Protein AF-A0A2R2MNU2-F1 (afdb_monomer_lite)

Radius of gyration: 14.48 Å; chains: 1; bounding box: 47×32×32 Å

InterPro domains:
  IPR001370 BIR repeat [PF00653] (26-95)
  IPR001370 BIR repeat [PS50143] (26-96)
  IPR001370 BIR repeat [SM00238] (21-97)
  IPR001370 BIR repeat [cd00022] (25-95)
  IPR050784 Inhibitor of Apoptosis [PTHR10044] (14-112)

Secondary structure (DSSP, 8-state):
--TTHHHHHHHHS--SSGGGSSHHHHHHHGGG--TT-TTSHHHHHHTTEEE-SSTT-EEETTT--EE-----SSS--TTHHHHHHHHH-TT-HHHHHHH-HHHHHHHHHHS---

Organism: Lingula anatina (NCBI:txid7574)

Structure (mmCIF, N/CA/C/O backbone):
data_AF-A0A2R2MNU2-F1
#
_entry.id   AF-A0A2R2MNU2-F1
#
loop_
_atom_site.group_PDB
_atom_site.id
_atom_site.type_symbol
_atom_site.label_atom_id
_atom_site.label_alt_id
_atom_site.label_comp_id
_atom_site.label_asym_id
_atom_site.label_entity_id
_atom_site.label_seq_id
_atom_site.pdbx_PDB_ins_code
_atom_site.Cartn_x
_atom_site.Cartn_y
_atom_site.Cartn_z
_atom_site.occupancy
_atom_site.B_iso_or_equiv
_atom_site.auth_seq_id
_atom_site.auth_comp_id
_atom_site.auth_asym_id
_atom_site.auth_atom_id
_atom_site.pdbx_PDB_model_num
ATOM 1 N N . MET A 1 1 ? -33.677 4.355 5.360 1.00 41.19 1 MET A N 1
ATOM 2 C CA . MET A 1 1 ? -32.552 3.460 5.030 1.00 41.19 1 MET A CA 1
ATOM 3 C C . MET A 1 1 ? -31.355 4.002 5.791 1.00 41.19 1 MET A C 1
ATOM 5 O O . MET A 1 1 ? -30.958 5.127 5.516 1.00 41.19 1 MET A O 1
ATOM 9 N N . ARG A 1 2 ? -30.943 3.339 6.878 1.00 43.44 2 ARG A N 1
ATOM 10 C CA . ARG A 1 2 ? -29.891 3.858 7.763 1.00 43.44 2 ARG A CA 1
ATOM 11 C C . ARG A 1 2 ? -28.539 3.583 7.108 1.00 43.44 2 ARG A C 1
ATOM 13 O O . ARG A 1 2 ? -28.287 2.485 6.641 1.00 43.44 2 ARG A O 1
ATOM 20 N N . VAL A 1 3 ? -27.695 4.603 7.065 1.00 51.59 3 VAL A N 1
ATOM 21 C CA . VA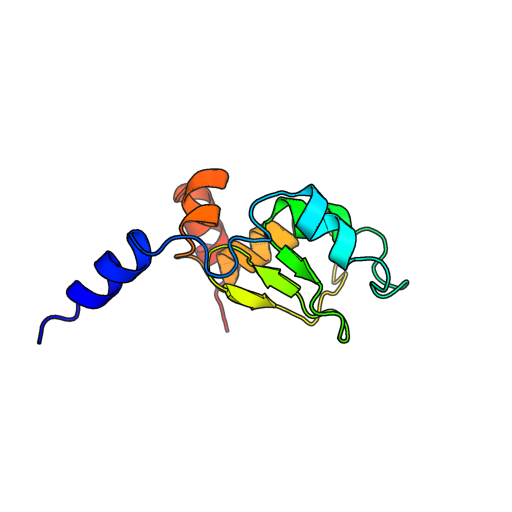L A 1 3 ? -26.336 4.595 6.497 1.00 51.59 3 VAL A CA 1
ATOM 22 C C . VAL A 1 3 ? -25.344 3.697 7.260 1.00 51.59 3 VAL A C 1
ATOM 24 O O . VAL A 1 3 ? -24.185 3.604 6.874 1.00 51.59 3 VAL A O 1
ATOM 27 N N . GLU A 1 4 ? -25.789 3.031 8.327 1.00 45.16 4 GLU A N 1
ATOM 28 C CA . GLU A 1 4 ? -24.948 2.255 9.246 1.00 45.16 4 GLU A CA 1
ATOM 29 C C . GLU A 1 4 ? -24.782 0.780 8.829 1.00 45.16 4 GLU A C 1
ATOM 31 O O . GLU A 1 4 ? -23.823 0.139 9.249 1.00 45.16 4 GLU A O 1
ATOM 36 N N . ASP A 1 5 ? -25.638 0.263 7.938 1.00 48.69 5 ASP A N 1
ATOM 37 C CA . ASP A 1 5 ? -25.632 -1.161 7.558 1.00 48.69 5 ASP A CA 1
ATOM 38 C C . ASP A 1 5 ? -24.551 -1.518 6.511 1.00 48.69 5 ASP A C 1
ATOM 40 O O . ASP A 1 5 ? -24.051 -2.636 6.484 1.00 48.69 5 ASP A O 1
ATOM 44 N N . PHE A 1 6 ? -24.085 -0.569 5.688 1.00 50.38 6 PHE A N 1
ATOM 45 C CA . PHE A 1 6 ? -23.037 -0.851 4.687 1.00 50.38 6 PHE A CA 1
ATOM 46 C C . PHE A 1 6 ? -21.636 -1.040 5.295 1.00 50.38 6 PHE A C 1
ATOM 48 O O . PHE A 1 6 ? -20.776 -1.680 4.692 1.00 50.38 6 PHE A O 1
ATOM 55 N N . ALA A 1 7 ? -21.378 -0.457 6.470 1.00 52.34 7 ALA A N 1
ATOM 56 C CA . ALA A 1 7 ? -20.068 -0.528 7.114 1.00 52.34 7 ALA A CA 1
ATOM 57 C C . ALA A 1 7 ? -19.837 -1.870 7.823 1.00 52.34 7 ALA A C 1
ATOM 59 O O . ALA A 1 7 ? -18.697 -2.325 7.893 1.00 52.34 7 ALA A O 1
ATOM 60 N N . VAL A 1 8 ? -20.900 -2.514 8.317 1.00 50.28 8 VAL A N 1
ATOM 61 C CA . VAL A 1 8 ? -20.798 -3.822 8.978 1.00 50.28 8 VAL A CA 1
ATOM 62 C C . VAL A 1 8 ? -20.546 -4.941 7.968 1.00 50.28 8 VAL A C 1
ATOM 64 O O . VAL A 1 8 ? -19.680 -5.775 8.212 1.00 50.28 8 VAL A O 1
ATOM 67 N N . ASP A 1 9 ? -21.172 -4.905 6.791 1.00 51.69 9 ASP A N 1
ATOM 68 C CA . ASP A 1 9 ? -20.978 -5.932 5.755 1.00 51.69 9 ASP A CA 1
ATOM 69 C C . ASP A 1 9 ? -19.537 -5.964 5.210 1.00 51.69 9 ASP A C 1
ATOM 71 O O . ASP A 1 9 ? -18.987 -7.033 4.938 1.00 51.69 9 ASP A O 1
ATOM 75 N N . ALA A 1 10 ? -18.877 -4.805 5.123 1.00 51.66 10 ALA A N 1
ATOM 76 C CA . ALA A 1 10 ? -17.483 -4.701 4.685 1.00 51.66 10 ALA A CA 1
ATOM 77 C C . ALA A 1 10 ? -16.464 -5.201 5.730 1.00 51.66 10 ALA A C 1
ATOM 79 O O . ALA A 1 10 ? -15.336 -5.530 5.369 1.00 51.66 10 ALA A O 1
ATOM 80 N N . LEU A 1 11 ? -16.845 -5.266 7.012 1.00 53.66 11 LEU A N 1
ATOM 81 C CA . LEU A 1 11 ? -15.998 -5.791 8.093 1.00 53.66 11 LEU A CA 1
ATOM 82 C C . LEU A 1 11 ? -16.038 -7.327 8.187 1.00 53.66 11 LEU A C 1
ATOM 84 O O . LEU A 1 11 ? -15.116 -7.915 8.750 1.00 53.66 11 LEU A O 1
ATOM 88 N N . PHE A 1 12 ? -17.072 -7.975 7.636 1.00 59.47 12 PHE A N 1
ATOM 89 C CA . PHE A 1 12 ? -17.232 -9.438 7.639 1.00 59.47 12 PHE A CA 1
ATOM 90 C C . PHE A 1 12 ? -16.925 -10.107 6.295 1.00 59.47 12 PHE A C 1
ATOM 92 O O . PHE A 1 12 ? -16.829 -11.335 6.227 1.00 59.47 12 PHE A O 1
ATOM 99 N N . ALA A 1 13 ? -16.749 -9.331 5.226 1.00 75.06 13 ALA A N 1
ATOM 100 C CA . ALA A 1 13 ? -16.241 -9.860 3.973 1.00 75.06 13 ALA A CA 1
ATOM 101 C C . ALA A 1 13 ? -14.769 -10.269 4.153 1.00 75.06 13 ALA A C 1
ATOM 103 O O . ALA A 1 13 ? -13.938 -9.482 4.606 1.00 75.06 13 ALA A O 1
ATOM 104 N N . GLY A 1 14 ? -14.450 -11.522 3.816 1.00 90.00 14 GLY A N 1
ATOM 105 C CA . GLY A 1 14 ? -13.068 -11.999 3.769 1.00 90.00 14 GLY A CA 1
ATOM 106 C C . GLY A 1 14 ? -12.209 -11.207 2.768 1.00 90.00 14 GLY A C 1
ATOM 107 O O . GLY A 1 14 ? -12.706 -10.304 2.093 1.00 90.00 14 GLY A O 1
ATOM 108 N N . PRO A 1 15 ? -10.915 -11.543 2.630 1.00 96.00 15 PRO A N 1
ATOM 109 C CA . PRO A 1 15 ? -10.026 -10.814 1.732 1.00 96.00 15 PRO A CA 1
ATOM 110 C C . PRO A 1 15 ? -10.563 -10.802 0.295 1.00 96.00 15 PRO A C 1
ATOM 112 O O . PRO A 1 15 ? -10.934 -11.849 -0.234 1.00 96.00 15 PRO A O 1
ATOM 115 N N . ALA A 1 16 ? -10.550 -9.634 -0.352 1.00 96.38 16 ALA A N 1
ATOM 116 C CA . ALA A 1 16 ? -10.984 -9.460 -1.741 1.00 96.38 16 ALA A CA 1
ATOM 117 C C . ALA A 1 16 ? -10.218 -10.362 -2.728 1.00 96.38 16 ALA A C 1
ATOM 119 O O . ALA A 1 16 ? -10.771 -10.797 -3.737 1.00 96.38 16 ALA A O 1
ATOM 120 N N . TYR A 1 17 ? -8.958 -10.672 -2.416 1.00 97.25 17 TYR A N 1
ATOM 121 C CA . TYR A 1 17 ? -8.091 -11.565 -3.176 1.00 97.25 17 TYR A CA 1
ATOM 122 C C . TYR A 1 17 ? -7.478 -12.634 -2.255 1.00 97.25 17 TYR A C 1
ATOM 124 O O . TYR A 1 17 ? -6.320 -12.508 -1.833 1.00 97.25 17 TYR A O 1
ATOM 132 N N . PRO A 1 18 ? -8.223 -13.708 -1.928 1.00 97.06 18 PRO A N 1
ATOM 133 C CA . PRO A 1 18 ? -7.776 -14.730 -0.981 1.00 97.06 18 PRO A CA 1
ATOM 134 C C . PRO A 1 18 ? -6.459 -15.412 -1.369 1.00 97.06 18 PRO A C 1
ATOM 136 O O . PRO A 1 18 ? -5.665 -15.755 -0.491 1.00 97.06 18 PRO A O 1
ATOM 139 N N . GLN A 1 19 ? -6.177 -15.550 -2.669 1.00 97.56 19 GLN A N 1
ATOM 140 C CA . GLN A 1 19 ? -4.933 -16.125 -3.189 1.00 97.56 19 GLN A CA 1
ATOM 141 C C . GLN A 1 19 ? -3.682 -15.323 -2.803 1.00 97.56 19 GLN A C 1
ATOM 143 O O . GLN A 1 19 ? -2.581 -15.865 -2.813 1.00 97.56 19 GLN A O 1
ATOM 148 N N . PHE A 1 20 ? -3.839 -14.051 -2.433 1.00 98.25 20 PHE A N 1
ATOM 149 C CA . PHE A 1 20 ? -2.750 -13.162 -2.027 1.00 98.25 20 PHE A CA 1
ATOM 150 C C . PHE A 1 20 ? -2.682 -12.946 -0.508 1.00 98.25 20 PHE A C 1
ATOM 152 O O . PHE A 1 20 ? -1.953 -12.067 -0.045 1.00 98.25 20 PHE A O 1
ATOM 159 N N . THR A 1 21 ? -3.392 -13.764 0.278 1.00 96.81 21 THR A N 1
ATOM 160 C CA . THR A 1 21 ? -3.245 -13.795 1.746 1.00 96.81 21 THR A CA 1
ATOM 161 C C . THR A 1 21 ? -1.823 -14.199 2.145 1.00 96.81 21 THR A C 1
ATOM 163 O O . THR A 1 21 ? -1.228 -13.586 3.033 1.00 96.81 21 THR A O 1
ATOM 166 N N . ASP A 1 22 ? -1.237 -15.169 1.436 1.00 97.12 22 ASP A N 1
ATOM 167 C CA . ASP A 1 22 ? 0.168 -15.545 1.599 1.00 97.12 22 ASP A CA 1
ATOM 168 C C . ASP A 1 22 ? 1.089 -14.457 1.017 1.00 97.12 22 ASP A C 1
ATOM 170 O O . ASP A 1 22 ? 0.968 -14.056 -0.146 1.00 97.12 22 ASP A O 1
ATOM 174 N N . ILE A 1 23 ? 2.037 -13.987 1.829 1.00 97.31 23 ILE A N 1
ATOM 175 C CA . ILE A 1 23 ? 3.033 -12.994 1.421 1.00 97.31 23 ILE A CA 1
ATOM 176 C C . ILE A 1 23 ? 3.936 -13.497 0.291 1.00 97.31 23 ILE A C 1
ATOM 178 O O . ILE A 1 23 ? 4.342 -12.694 -0.548 1.00 97.31 23 ILE A O 1
ATOM 182 N N . CYS A 1 24 ? 4.208 -14.802 0.209 1.00 98.06 24 CYS A N 1
ATOM 183 C CA . CYS A 1 24 ? 4.978 -15.397 -0.882 1.00 98.06 24 CYS A CA 1
ATOM 184 C C . CYS A 1 24 ? 4.264 -15.220 -2.227 1.00 98.06 24 CYS A C 1
ATOM 186 O O . CYS A 1 24 ? 4.907 -14.893 -3.226 1.00 98.06 24 CYS A O 1
ATOM 188 N N . ASN A 1 25 ? 2.932 -15.340 -2.246 1.00 98.25 25 ASN A N 1
ATOM 189 C CA . ASN A 1 25 ? 2.141 -15.113 -3.456 1.00 98.25 25 ASN A CA 1
ATOM 190 C C . ASN A 1 25 ? 2.156 -13.636 -3.862 1.00 98.25 25 ASN A C 1
ATOM 192 O O . ASN A 1 25 ? 2.262 -13.337 -5.049 1.00 98.25 25 ASN A O 1
ATOM 196 N N . ARG A 1 26 ? 2.119 -12.704 -2.897 1.00 98.25 26 ARG A N 1
ATOM 197 C CA . ARG A 1 26 ? 2.280 -11.266 -3.185 1.00 98.25 26 ARG A CA 1
ATOM 198 C C . ARG A 1 26 ? 3.662 -10.969 -3.751 1.00 98.25 26 ARG A C 1
ATOM 200 O O . ARG A 1 26 ? 3.758 -10.335 -4.797 1.00 98.25 26 ARG A O 1
ATOM 207 N N . ARG A 1 27 ? 4.716 -11.490 -3.120 1.00 97.94 27 ARG A N 1
ATOM 208 C CA . ARG A 1 27 ? 6.106 -11.343 -3.573 1.00 97.94 27 ARG A CA 1
ATOM 209 C C . ARG A 1 27 ? 6.289 -11.763 -5.023 1.00 97.94 27 ARG A C 1
ATOM 211 O O . ARG A 1 27 ? 6.896 -11.033 -5.800 1.00 97.94 27 ARG A O 1
ATOM 218 N N . ALA A 1 28 ? 5.734 -12.917 -5.388 1.00 97.88 28 ALA A N 1
ATOM 219 C CA . ALA A 1 28 ? 5.863 -13.474 -6.730 1.00 97.88 28 ALA A CA 1
ATOM 220 C C . ALA A 1 28 ? 5.321 -12.539 -7.828 1.00 97.88 28 ALA A C 1
ATOM 222 O O . ALA A 1 28 ? 5.790 -12.599 -8.963 1.00 97.88 28 ALA A O 1
ATOM 223 N N . THR A 1 29 ? 4.384 -11.640 -7.502 1.00 98.19 29 THR A N 1
ATOM 224 C CA . THR A 1 29 ? 3.837 -10.686 -8.481 1.00 98.19 29 THR A CA 1
ATOM 225 C C . THR A 1 29 ? 4.833 -9.612 -8.908 1.00 98.19 29 THR A C 1
ATOM 227 O O . THR A 1 29 ? 4.722 -9.102 -10.016 1.00 98.19 29 THR A O 1
ATOM 230 N N . PHE A 1 30 ? 5.845 -9.297 -8.094 1.00 97.19 30 PHE A N 1
ATOM 231 C CA . PHE A 1 30 ? 6.795 -8.209 -8.355 1.00 97.19 30 PHE A CA 1
ATOM 232 C C . PHE A 1 30 ? 7.924 -8.579 -9.335 1.00 97.19 30 PHE A C 1
ATOM 234 O O . PHE A 1 30 ? 8.854 -7.799 -9.518 1.00 97.19 30 PHE A O 1
ATOM 241 N N . GLY A 1 31 ? 7.854 -9.737 -10.005 1.00 95.19 31 GLY A N 1
ATOM 242 C CA . GLY A 1 31 ? 8.903 -10.203 -10.925 1.00 95.19 31 GLY A CA 1
ATOM 243 C C . GLY A 1 31 ? 9.193 -9.264 -12.106 1.00 95.19 31 GLY A C 1
ATOM 244 O O . GLY A 1 31 ? 10.302 -9.274 -12.632 1.00 95.19 31 GLY A O 1
ATOM 245 N N . THR A 1 32 ? 8.224 -8.434 -12.503 1.00 94.44 32 THR A N 1
ATOM 246 C CA . THR A 1 32 ? 8.359 -7.414 -13.561 1.00 94.44 32 THR A CA 1
ATOM 247 C C . THR A 1 32 ? 8.164 -5.989 -13.032 1.00 94.44 32 THR A C 1
ATOM 249 O O . THR A 1 32 ? 7.785 -5.090 -13.784 1.00 94.44 32 THR A O 1
ATOM 252 N N . TRP A 1 33 ? 8.382 -5.778 -11.730 1.00 94.19 33 TRP A N 1
ATOM 253 C CA . TRP A 1 33 ? 8.253 -4.462 -11.107 1.00 94.19 33 TRP A CA 1
ATOM 254 C C . TRP A 1 33 ? 9.226 -3.445 -11.730 1.00 94.19 33 TRP A C 1
ATOM 256 O O . TRP A 1 33 ? 10.349 -3.822 -12.088 1.00 94.19 33 TRP A O 1
ATOM 266 N N . PRO A 1 34 ? 8.845 -2.160 -11.865 1.00 88.00 34 PRO A N 1
ATOM 267 C CA . PRO A 1 34 ? 9.709 -1.177 -12.499 1.00 88.00 34 PRO A CA 1
ATOM 268 C C . PRO A 1 34 ? 11.053 -0.996 -11.784 1.00 88.00 34 PRO A C 1
ATOM 270 O O . PRO A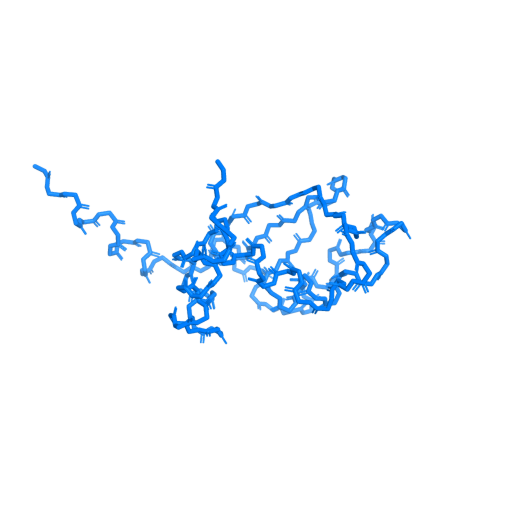 1 34 ? 11.125 -0.731 -10.583 1.00 88.00 34 PRO A O 1
ATOM 273 N N . LEU A 1 35 ? 12.137 -1.075 -12.560 1.00 86.44 35 LEU A N 1
ATOM 274 C CA . LEU A 1 35 ? 13.514 -1.038 -12.049 1.00 86.44 35 LEU A CA 1
ATOM 275 C C . LEU A 1 35 ? 13.922 0.310 -11.438 1.00 86.44 35 LEU A C 1
ATOM 277 O O . LEU A 1 35 ? 14.936 0.375 -10.753 1.00 86.44 35 LEU A O 1
ATOM 281 N N . PHE A 1 36 ? 13.154 1.376 -11.675 1.00 83.19 36 PHE A N 1
ATOM 282 C CA . PHE A 1 36 ? 13.395 2.691 -11.077 1.00 83.19 36 PHE A CA 1
ATOM 283 C C . PHE A 1 36 ? 12.858 2.808 -9.635 1.00 83.19 36 PHE A C 1
ATOM 285 O O . PHE A 1 36 ? 13.123 3.808 -8.978 1.00 83.19 36 PHE A O 1
ATOM 292 N N . 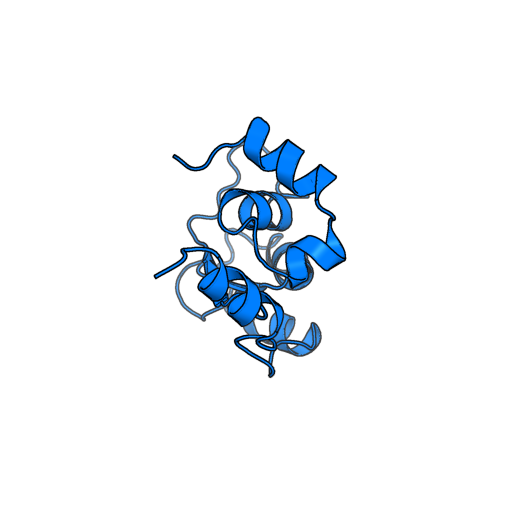LEU A 1 37 ? 12.160 1.782 -9.121 1.00 84.31 37 LEU A N 1
ATOM 293 C CA . LEU A 1 37 ? 11.665 1.691 -7.736 1.00 84.31 37 LEU A CA 1
ATOM 294 C C . LEU A 1 37 ? 12.040 0.346 -7.073 1.00 84.31 37 LEU A C 1
ATOM 296 O O . LEU A 1 37 ? 11.160 -0.352 -6.556 1.00 84.31 37 LEU A O 1
ATOM 300 N N . PRO A 1 38 ? 13.320 -0.065 -7.077 1.00 84.56 38 PRO A N 1
ATOM 301 C CA . PRO A 1 38 ? 13.707 -1.429 -6.711 1.00 84.56 38 PRO A CA 1
ATOM 302 C C . PRO A 1 38 ? 13.526 -1.739 -5.216 1.00 84.56 38 PRO A C 1
ATOM 304 O O . PRO A 1 38 ? 13.433 -2.901 -4.838 1.00 84.56 38 PRO A O 1
ATOM 307 N N . GLU A 1 39 ? 13.446 -0.718 -4.358 1.00 85.06 39 GLU A N 1
ATOM 308 C CA . GLU A 1 39 ? 13.351 -0.875 -2.899 1.00 85.06 39 GLU A CA 1
ATOM 309 C C . GLU A 1 39 ? 11.912 -0.961 -2.359 1.00 85.06 39 GLU A C 1
ATOM 311 O O . GLU A 1 39 ? 11.704 -1.147 -1.155 1.00 85.06 39 GLU A O 1
ATOM 316 N N . LEU A 1 40 ? 10.902 -0.761 -3.213 1.00 88.88 40 LEU A N 1
ATOM 317 C CA . LEU A 1 40 ? 9.494 -0.744 -2.802 1.00 88.88 40 LEU A CA 1
ATOM 318 C C . LEU A 1 40 ? 8.837 -2.124 -2.653 1.00 88.88 40 LEU A C 1
ATOM 320 O O . LEU A 1 40 ? 8.037 -2.253 -1.724 1.00 88.88 40 LEU A O 1
ATOM 324 N N . PRO A 1 41 ? 9.118 -3.148 -3.487 1.00 93.81 41 PRO A N 1
ATOM 325 C CA . PRO A 1 41 ? 8.394 -4.421 -3.453 1.00 93.81 41 PRO A CA 1
ATOM 326 C C . PRO A 1 41 ? 8.278 -5.051 -2.064 1.00 93.81 41 PRO A C 1
ATOM 328 O O . PRO A 1 41 ? 7.183 -5.433 -1.650 1.00 93.81 41 PRO A O 1
ATOM 331 N N . ASP A 1 42 ? 9.370 -5.081 -1.296 1.00 93.06 42 ASP A N 1
ATOM 332 C CA . ASP A 1 42 ? 9.366 -5.667 0.047 1.00 93.06 42 ASP A CA 1
ATOM 333 C C . ASP A 1 42 ? 8.473 -4.908 1.034 1.00 93.06 42 ASP A C 1
ATOM 335 O O . ASP A 1 42 ? 7.823 -5.514 1.890 1.00 93.06 42 ASP A O 1
ATOM 339 N N . LYS A 1 43 ? 8.381 -3.586 0.883 1.00 93.31 43 LYS A N 1
ATOM 340 C CA . LYS A 1 43 ? 7.533 -2.720 1.711 1.00 93.31 43 LYS A CA 1
ATOM 341 C C . LYS A 1 43 ? 6.068 -2.836 1.289 1.00 93.31 43 LYS A C 1
ATOM 343 O O . LYS A 1 43 ? 5.183 -2.918 2.139 1.00 93.31 43 LYS A O 1
ATOM 348 N N . LEU A 1 44 ? 5.817 -2.901 -0.017 1.00 95.56 44 LEU A N 1
ATOM 349 C CA . LEU A 1 44 ? 4.488 -3.052 -0.607 1.00 95.56 44 LEU A CA 1
ATOM 350 C C . LEU A 1 44 ? 3.861 -4.398 -0.220 1.00 95.56 44 LEU A C 1
ATOM 352 O O . LEU A 1 44 ? 2.757 -4.422 0.326 1.00 95.56 44 LEU A O 1
ATOM 356 N N . GLN A 1 45 ? 4.579 -5.510 -0.404 1.00 96.50 45 GLN A N 1
ATOM 357 C CA . GLN A 1 45 ? 4.077 -6.843 -0.043 1.00 96.50 45 GLN A CA 1
ATOM 358 C C . GLN A 1 45 ? 3.810 -6.980 1.463 1.00 96.50 45 GLN A C 1
ATOM 360 O O . GLN A 1 45 ? 2.854 -7.657 1.856 1.00 96.50 45 GLN A O 1
ATOM 365 N N . ALA A 1 46 ? 4.612 -6.326 2.312 1.00 96.06 46 ALA A N 1
ATOM 366 C CA . ALA A 1 46 ? 4.391 -6.293 3.756 1.00 96.06 46 ALA A CA 1
ATOM 367 C C . ALA A 1 46 ? 3.121 -5.504 4.111 1.00 96.06 46 ALA A C 1
ATOM 369 O O . ALA A 1 46 ? 2.330 -5.969 4.924 1.00 96.06 46 ALA A O 1
ATOM 370 N N . ALA A 1 47 ? 2.865 -4.386 3.425 1.00 96.88 47 ALA A N 1
ATOM 371 C CA . ALA A 1 47 ? 1.652 -3.574 3.568 1.00 96.88 47 ALA A CA 1
ATOM 372 C C . ALA A 1 47 ? 0.391 -4.169 2.908 1.00 96.88 47 ALA A C 1
ATOM 374 O 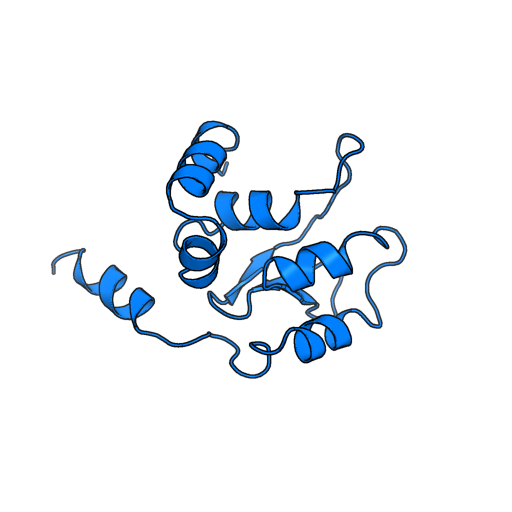O . ALA A 1 47 ? -0.644 -3.504 2.814 1.00 96.88 47 ALA A O 1
ATOM 375 N N . GLY A 1 48 ? 0.456 -5.434 2.479 1.00 97.81 48 GLY A N 1
ATOM 376 C CA . GLY A 1 48 ? -0.667 -6.182 1.915 1.00 97.81 48 GLY A CA 1
ATOM 377 C C . GLY A 1 48 ? -0.861 -5.996 0.411 1.00 97.81 48 GLY A C 1
ATOM 378 O O . GLY A 1 48 ? -1.864 -6.463 -0.125 1.00 97.81 48 GLY A O 1
ATOM 379 N N . PHE A 1 49 ? 0.066 -5.343 -0.286 1.00 98.19 49 PHE A N 1
ATOM 380 C CA . PHE A 1 49 ? -0.056 -5.076 -1.714 1.00 98.19 49 PHE A CA 1
ATOM 381 C C . PHE A 1 49 ? 0.565 -6.173 -2.584 1.00 98.19 49 PHE A C 1
ATOM 383 O O . PHE A 1 49 ? 1.607 -6.735 -2.258 1.00 98.19 49 PHE A O 1
ATOM 390 N N . PHE A 1 50 ? -0.055 -6.444 -3.727 1.00 98.38 50 PHE A N 1
ATOM 391 C CA . PHE A 1 50 ? 0.529 -7.208 -4.827 1.00 98.38 50 PHE A CA 1
ATOM 392 C C . PHE A 1 50 ? 0.569 -6.346 -6.093 1.00 98.38 50 PHE A C 1
ATOM 394 O O . PHE A 1 50 ? -0.275 -5.464 -6.279 1.00 98.38 50 PHE A O 1
ATOM 401 N N . TYR A 1 51 ? 1.553 -6.583 -6.956 1.00 98.19 51 TYR A N 1
ATOM 402 C CA . TYR A 1 51 ? 1.693 -5.891 -8.230 1.00 98.19 51 TYR A CA 1
ATOM 403 C C . TYR A 1 51 ? 0.678 -6.408 -9.249 1.00 98.19 51 TYR A C 1
ATOM 405 O O . TYR A 1 51 ? 0.464 -7.611 -9.389 1.00 98.19 51 TYR A O 1
ATOM 413 N N . THR A 1 52 ? 0.058 -5.488 -9.983 1.00 96.94 52 THR A N 1
ATOM 414 C CA . THR A 1 52 ? -0.927 -5.817 -11.026 1.00 96.94 52 THR A CA 1
ATOM 415 C C . THR A 1 52 ? -0.291 -6.242 -12.353 1.00 96.94 52 THR A C 1
ATOM 417 O O . THR A 1 52 ? -0.995 -6.741 -13.227 1.00 96.94 52 THR A O 1
ATOM 420 N N . GLY A 1 53 ? 1.022 -6.045 -12.522 1.00 95.75 53 GLY A N 1
ATOM 421 C CA . GLY A 1 53 ? 1.722 -6.276 -13.789 1.00 95.75 53 GLY A CA 1
ATOM 422 C C . GLY A 1 53 ? 1.716 -5.073 -14.741 1.00 95.75 53 GLY A C 1
ATOM 423 O O . GLY A 1 53 ? 2.272 -5.175 -15.833 1.00 95.75 53 GLY A O 1
ATOM 424 N N . PHE A 1 54 ? 1.112 -3.947 -14.346 1.00 94.62 54 PHE A N 1
ATOM 425 C CA . PHE A 1 54 ? 1.012 -2.738 -15.162 1.00 94.62 54 PHE A CA 1
ATOM 426 C C . PHE A 1 54 ? 1.558 -1.499 -14.433 1.00 94.62 54 PHE A C 1
ATOM 428 O O . PHE A 1 54 ? 1.120 -1.181 -13.327 1.00 94.62 54 PHE A O 1
ATOM 435 N N . CYS A 1 55 ? 2.479 -0.773 -15.081 1.00 92.06 55 CYS A N 1
ATOM 436 C CA . CYS A 1 55 ? 3.146 0.416 -14.533 1.00 92.06 55 CYS A CA 1
ATOM 437 C C . CYS A 1 55 ? 3.671 0.170 -13.103 1.00 92.06 55 CYS A C 1
ATOM 439 O O . CYS A 1 55 ? 4.458 -0.741 -12.890 1.00 92.06 55 CYS A O 1
ATOM 441 N N . ASP A 1 56 ? 3.255 0.966 -12.126 1.00 92.38 56 ASP A N 1
ATOM 442 C CA . ASP A 1 56 ? 3.573 0.820 -10.704 1.00 92.38 56 ASP A CA 1
ATOM 443 C C . ASP A 1 56 ? 2.307 0.540 -9.869 1.00 92.38 56 ASP A C 1
ATOM 445 O O . ASP A 1 56 ? 2.242 0.806 -8.668 1.00 92.38 56 ASP A O 1
ATOM 449 N N . TYR A 1 57 ? 1.266 0.007 -10.513 1.00 95.38 57 TYR A N 1
ATOM 450 C CA . TYR A 1 57 ? -0.036 -0.183 -9.890 1.00 95.38 57 TYR A CA 1
ATOM 451 C C . TYR A 1 57 ? -0.014 -1.404 -8.990 1.00 95.38 57 TYR A C 1
ATOM 453 O O . TYR A 1 57 ? 0.236 -2.527 -9.440 1.00 95.38 57 TYR A O 1
ATOM 461 N N . VAL A 1 58 ? -0.400 -1.211 -7.738 1.00 97.44 58 VAL A N 1
ATOM 462 C CA . VAL A 1 58 ? -0.524 -2.288 -6.761 1.00 97.44 58 VAL A CA 1
ATOM 463 C C . VAL A 1 58 ? -1.912 -2.334 -6.156 1.00 97.44 58 VAL A C 1
ATOM 465 O O . VAL A 1 58 ? -2.581 -1.313 -6.051 1.00 97.44 58 VAL A O 1
ATOM 468 N N . THR A 1 59 ? -2.347 -3.518 -5.737 1.00 98.38 59 THR A N 1
ATOM 469 C CA . THR A 1 59 ? -3.669 -3.736 -5.137 1.00 98.38 59 THR A CA 1
ATOM 470 C C . THR A 1 59 ? -3.527 -4.428 -3.790 1.00 98.38 59 THR A C 1
ATOM 472 O O . THR A 1 59 ? -2.743 -5.366 -3.655 1.00 98.38 59 THR A O 1
ATOM 475 N N . CYS A 1 60 ? -4.248 -3.962 -2.771 1.00 98.44 60 CYS A N 1
ATOM 476 C CA . CYS A 1 60 ? -4.277 -4.633 -1.477 1.00 98.44 60 CYS A CA 1
ATOM 477 C C . CYS A 1 60 ? -5.095 -5.925 -1.578 1.00 98.44 60 CYS A C 1
ATOM 479 O O . CYS A 1 60 ? -6.232 -5.907 -2.050 1.00 98.44 60 CYS A O 1
ATOM 481 N N . PHE A 1 61 ? -4.557 -7.039 -1.078 1.00 98.44 61 PHE A N 1
ATOM 482 C CA . PHE A 1 61 ? -5.254 -8.326 -1.123 1.00 98.44 61 PHE A CA 1
ATOM 483 C C . PHE A 1 61 ? -6.563 -8.338 -0.323 1.00 98.44 61 PHE A C 1
ATOM 485 O O . PHE A 1 61 ? -7.478 -9.079 -0.665 1.00 98.44 61 PHE A O 1
ATOM 492 N N . TYR A 1 62 ? -6.654 -7.542 0.747 1.00 97.44 62 TYR A N 1
ATOM 493 C CA . TYR A 1 62 ? -7.787 -7.605 1.662 1.00 97.44 62 TYR A CA 1
ATOM 494 C C . TYR A 1 62 ? -8.908 -6.655 1.246 1.00 97.44 62 TYR A C 1
ATOM 496 O O . TYR A 1 62 ? -10.016 -7.101 0.981 1.00 97.44 62 TYR A O 1
ATOM 504 N N . CYS A 1 63 ? -8.627 -5.352 1.162 1.00 96.62 63 CYS A N 1
ATOM 505 C CA . CYS A 1 63 ? -9.646 -4.349 0.839 1.00 96.62 63 CYS A CA 1
ATOM 506 C C . CYS A 1 63 ? -9.840 -4.124 -0.665 1.00 96.62 63 CYS A C 1
ATOM 508 O O . CYS A 1 63 ? -10.777 -3.436 -1.057 1.00 96.62 63 CYS A O 1
ATOM 510 N N . GLY A 1 64 ? -8.935 -4.632 -1.508 1.00 96.94 64 GLY A N 1
ATOM 511 C CA . GLY A 1 64 ? -8.951 -4.399 -2.952 1.00 96.94 64 GLY A CA 1
ATOM 512 C C . GLY A 1 64 ? -8.608 -2.972 -3.389 1.00 96.94 64 GLY A C 1
ATOM 513 O O . GLY A 1 64 ? -8.683 -2.674 -4.578 1.00 96.94 64 GLY A O 1
ATOM 514 N N . GLY A 1 65 ? -8.210 -2.094 -2.463 1.00 96.31 65 GLY A N 1
ATOM 515 C CA . GLY A 1 65 ? -7.761 -0.741 -2.784 1.00 96.31 65 GLY A CA 1
ATOM 516 C C . GLY A 1 65 ? -6.513 -0.753 -3.669 1.00 96.31 65 GLY A C 1
ATOM 517 O O . GLY A 1 65 ? -5.558 -1.478 -3.379 1.00 96.31 65 GLY A O 1
ATOM 518 N N . GLN A 1 66 ? -6.529 0.049 -4.736 1.00 96.56 66 GLN A N 1
ATOM 519 C CA . GLN A 1 66 ? -5.453 0.139 -5.721 1.00 96.56 66 GLN A CA 1
ATOM 520 C C . GLN A 1 66 ? -4.734 1.488 -5.633 1.00 96.56 66 GLN A C 1
ATOM 522 O O . GLN A 1 66 ? -5.385 2.532 -5.609 1.00 96.56 66 GLN A O 1
ATOM 527 N N . LEU A 1 67 ? -3.401 1.458 -5.618 1.00 94.25 67 LEU A N 1
ATOM 528 C CA . LEU A 1 67 ? -2.523 2.627 -5.518 1.00 94.25 67 LEU A CA 1
ATOM 529 C C . LEU A 1 67 ? -1.470 2.615 -6.634 1.00 94.25 67 LEU A C 1
ATOM 531 O O . LEU A 1 67 ? -1.136 1.553 -7.164 1.00 94.25 67 LEU A O 1
ATOM 535 N N . ARG A 1 68 ? -0.963 3.798 -6.988 1.00 91.88 68 ARG A N 1
ATOM 536 C CA . ARG A 1 68 ? 0.002 4.051 -8.073 1.00 91.88 68 ARG A CA 1
ATOM 537 C C . ARG A 1 68 ? 0.722 5.384 -7.845 1.00 91.88 68 ARG A C 1
ATOM 539 O O . ARG A 1 68 ? 0.371 6.088 -6.899 1.00 91.88 68 ARG A O 1
ATOM 546 N N . ASN A 1 69 ? 1.575 5.782 -8.789 1.00 88.12 69 ASN A N 1
ATOM 547 C CA . ASN A 1 69 ? 2.374 7.010 -8.754 1.00 88.12 69 ASN A CA 1
ATOM 548 C C . ASN A 1 69 ? 3.281 7.040 -7.519 1.00 88.12 69 ASN A C 1
ATOM 550 O O . ASN A 1 69 ? 3.297 7.998 -6.748 1.00 88.12 69 ASN A O 1
ATOM 554 N N . TRP A 1 70 ? 3.986 5.937 -7.301 1.00 87.56 70 TRP A N 1
ATOM 555 C CA . TRP A 1 70 ? 4.931 5.805 -6.211 1.00 87.56 70 TRP A CA 1
ATOM 556 C C . TRP A 1 70 ? 6.187 6.606 -6.542 1.00 87.56 70 TRP A C 1
ATOM 558 O O . TRP A 1 70 ? 6.937 6.259 -7.452 1.00 87.56 70 TRP A O 1
ATOM 568 N N . GLU A 1 71 ? 6.422 7.675 -5.791 1.00 73.56 71 GLU A N 1
ATOM 569 C CA . GLU A 1 71 ? 7.563 8.566 -5.988 1.00 73.56 71 GLU A CA 1
ATOM 570 C C . GLU A 1 71 ? 8.409 8.668 -4.716 1.00 73.56 71 GLU A C 1
ATOM 572 O O . GLU A 1 71 ? 7.920 8.520 -3.594 1.00 73.56 71 GLU A O 1
ATOM 577 N N . ASP A 1 72 ? 9.700 8.934 -4.901 1.00 61.59 72 ASP A N 1
ATOM 578 C CA . ASP A 1 72 ? 10.627 9.280 -3.826 1.00 61.59 72 ASP A CA 1
ATOM 579 C C . ASP A 1 72 ? 10.679 10.809 -3.659 1.00 61.59 72 ASP A C 1
ATOM 581 O O . ASP A 1 72 ? 11.692 11.446 -3.934 1.00 61.59 72 ASP A O 1
ATOM 585 N N . GLU A 1 73 ? 9.574 11.436 -3.245 1.00 52.47 73 GLU A N 1
ATOM 586 C CA . GLU A 1 73 ? 9.501 12.900 -3.051 1.00 52.47 73 GLU A CA 1
ATOM 587 C C . GLU A 1 73 ? 10.305 13.413 -1.823 1.00 52.47 73 GLU A C 1
ATOM 589 O O . GLU A 1 73 ? 10.020 14.486 -1.289 1.00 52.47 73 GLU A O 1
ATOM 594 N N . GLY A 1 74 ? 11.322 12.694 -1.327 1.00 52.22 74 GLY A N 1
ATOM 595 C CA . GLY A 1 74 ? 12.061 13.180 -0.153 1.00 52.22 74 GLY A CA 1
ATOM 596 C C . GLY A 1 74 ? 13.108 12.274 0.489 1.00 52.22 74 GLY A C 1
ATOM 597 O O . GLY A 1 74 ? 13.529 12.571 1.607 1.00 52.22 74 GLY A O 1
ATOM 598 N N . GLY A 1 75 ? 13.545 11.188 -0.153 1.00 49.34 75 GLY A N 1
ATOM 599 C CA . GLY A 1 75 ? 14.685 10.388 0.305 1.00 49.34 75 GLY A CA 1
ATOM 600 C C . GLY A 1 75 ? 14.377 9.424 1.454 1.00 49.34 75 GLY A C 1
ATOM 601 O O . GLY A 1 75 ? 15.291 8.988 2.157 1.00 49.34 75 GLY A O 1
ATOM 602 N N . SER A 1 76 ? 13.106 9.074 1.682 1.00 49.28 76 SER A N 1
ATOM 603 C CA . SER A 1 76 ? 12.775 7.996 2.620 1.00 49.28 76 SER A CA 1
ATOM 604 C C . SER A 1 76 ? 11.494 7.258 2.255 1.00 49.28 76 SER A C 1
ATOM 606 O O . SER A 1 76 ? 10.393 7.540 2.724 1.00 49.28 76 SER A O 1
ATOM 608 N N . LEU A 1 77 ? 11.675 6.203 1.469 1.00 59.72 77 LEU A N 1
ATOM 609 C CA . LEU A 1 77 ? 10.630 5.259 1.085 1.00 59.72 77 LEU A CA 1
ATOM 610 C C . LEU A 1 77 ? 10.304 4.247 2.196 1.00 59.72 77 LEU A C 1
ATOM 612 O O . LEU A 1 77 ? 9.569 3.295 1.956 1.00 59.72 77 LEU A O 1
ATOM 616 N N . THR A 1 78 ? 10.899 4.355 3.390 1.00 57.12 78 THR A N 1
ATOM 617 C CA . THR A 1 78 ? 10.909 3.285 4.409 1.00 57.12 78 THR A CA 1
ATOM 618 C C . THR A 1 78 ? 9.512 2.931 4.929 1.00 57.12 78 THR A C 1
ATOM 620 O O . THR A 1 78 ? 9.266 1.765 5.224 1.00 57.12 78 THR A O 1
ATOM 623 N N . ASN A 1 79 ? 8.575 3.888 4.959 1.00 63.91 79 ASN A N 1
ATOM 624 C CA . ASN A 1 79 ? 7.204 3.676 5.451 1.00 63.91 79 ASN A CA 1
ATOM 625 C C . ASN A 1 79 ? 6.098 4.041 4.447 1.00 63.91 79 ASN A C 1
ATOM 627 O O . ASN A 1 79 ? 4.923 4.033 4.815 1.00 63.91 79 ASN A O 1
ATOM 631 N N . VAL A 1 80 ? 6.441 4.330 3.186 1.00 84.62 80 VAL A N 1
ATOM 632 C CA . VAL A 1 80 ? 5.489 4.884 2.206 1.00 84.62 80 VAL A CA 1
ATOM 633 C C . VAL A 1 80 ? 4.275 3.976 1.986 1.00 84.62 80 VAL A C 1
ATOM 635 O O . VAL A 1 80 ? 3.152 4.455 1.944 1.00 84.62 80 VAL A O 1
ATOM 638 N N . ALA A 1 81 ? 4.464 2.653 1.959 1.00 93.25 81 ALA A N 1
ATOM 639 C CA . ALA A 1 81 ? 3.378 1.720 1.663 1.00 93.25 81 ALA A CA 1
ATOM 640 C C . ALA A 1 81 ? 2.275 1.723 2.737 1.00 93.25 81 ALA A C 1
ATOM 642 O O . ALA A 1 81 ? 1.095 1.788 2.405 1.00 93.25 81 ALA A O 1
ATOM 643 N N . TRP A 1 82 ? 2.640 1.691 4.024 1.00 95.00 82 TRP A N 1
ATOM 644 C CA . TRP A 1 82 ? 1.664 1.740 5.119 1.00 95.00 82 TRP A CA 1
ATOM 645 C C . TRP A 1 82 ? 1.025 3.120 5.271 1.00 95.00 82 TRP A C 1
ATOM 647 O O . TRP A 1 82 ? -0.165 3.200 5.571 1.00 95.00 82 TRP A O 1
ATOM 657 N N . LEU A 1 83 ? 1.802 4.188 5.059 1.00 93.88 83 LEU A N 1
ATOM 658 C CA . LEU A 1 83 ? 1.296 5.560 5.081 1.00 93.88 83 LEU A CA 1
ATOM 659 C C . LEU A 1 83 ? 0.260 5.769 3.976 1.00 93.88 83 LEU A C 1
ATOM 661 O O . LEU A 1 83 ? -0.854 6.183 4.268 1.00 93.88 83 LEU A O 1
ATOM 665 N N . GLU A 1 84 ? 0.577 5.405 2.735 1.00 93.44 84 GLU A N 1
ATOM 666 C CA . GLU A 1 84 ? -0.340 5.550 1.603 1.00 93.44 84 GLU A CA 1
ATOM 667 C C . GLU A 1 84 ? -1.565 4.627 1.743 1.00 93.44 84 GLU A C 1
ATOM 669 O O . GLU A 1 84 ? -2.687 5.041 1.451 1.00 93.44 84 GLU A O 1
ATOM 674 N N . HIS A 1 85 ? -1.404 3.416 2.295 1.00 95.56 85 HIS A N 1
ATOM 675 C CA . HIS A 1 85 ? -2.541 2.546 2.622 1.00 95.56 85 HIS A CA 1
ATOM 676 C C . HIS A 1 85 ? -3.486 3.219 3.631 1.00 95.56 85 HIS A C 1
ATOM 678 O O . HIS A 1 85 ? -4.695 3.273 3.403 1.00 95.56 85 HIS A O 1
ATOM 684 N N . ALA A 1 86 ? -2.949 3.783 4.716 1.00 96.12 86 ALA A N 1
ATOM 685 C CA . ALA A 1 86 ? -3.746 4.488 5.717 1.00 96.12 86 ALA A CA 1
ATOM 686 C C . ALA A 1 86 ? -4.322 5.808 5.218 1.00 96.12 86 ALA A C 1
ATOM 688 O O . ALA A 1 86 ? -5.431 6.164 5.609 1.00 96.12 86 ALA A O 1
ATOM 689 N N . ARG A 1 87 ? -3.613 6.510 4.337 1.00 93.81 87 ARG A N 1
ATOM 690 C CA . ARG A 1 87 ? -4.057 7.757 3.724 1.00 93.81 87 ARG A CA 1
ATOM 691 C C . ARG A 1 87 ? -5.263 7.553 2.816 1.00 93.81 87 ARG A C 1
ATOM 693 O O . ARG A 1 87 ? -6.247 8.275 2.941 1.00 93.81 87 ARG A O 1
ATOM 700 N N . TRP A 1 88 ? -5.205 6.575 1.918 1.00 94.38 88 TRP A N 1
ATOM 701 C CA . TRP A 1 88 ? -6.229 6.414 0.881 1.00 94.38 88 TRP A CA 1
ATOM 702 C C . TRP A 1 88 ? -7.328 5.424 1.249 1.00 94.38 88 TRP A C 1
ATOM 704 O O . TRP A 1 88 ? -8.461 5.574 0.795 1.00 94.38 88 TRP A O 1
ATOM 714 N N . VAL A 1 89 ? -7.025 4.417 2.074 1.00 95.50 89 VAL A N 1
ATOM 715 C CA . VAL A 1 89 ? -7.976 3.353 2.431 1.00 95.50 89 VAL A CA 1
ATOM 716 C C . VAL A 1 89 ? -7.982 3.100 3.951 1.00 95.50 89 VAL A C 1
ATOM 718 O O . VAL A 1 89 ? -7.744 1.976 4.401 1.00 95.50 89 VAL A O 1
ATOM 721 N N . PRO A 1 90 ? -8.306 4.116 4.782 1.00 95.50 90 PRO A N 1
ATOM 722 C CA . PRO A 1 90 ? -8.194 4.045 6.247 1.00 95.50 90 PRO A CA 1
ATOM 723 C C . PRO A 1 90 ? -9.107 3.003 6.909 1.00 95.50 90 PRO A C 1
ATOM 725 O O . PRO A 1 90 ? -8.913 2.666 8.069 1.00 95.50 90 PRO A O 1
ATOM 728 N N . ARG A 1 91 ? -10.117 2.489 6.194 1.00 94.75 91 ARG A N 1
ATOM 729 C CA . ARG A 1 91 ? -11.076 1.499 6.717 1.00 94.75 91 ARG A CA 1
ATOM 730 C C . ARG A 1 91 ? -10.737 0.054 6.342 1.00 94.75 91 ARG A C 1
ATOM 732 O O . ARG A 1 91 ? -11.565 -0.828 6.538 1.00 94.75 91 ARG A O 1
ATOM 739 N N . CYS A 1 92 ? -9.564 -0.200 5.760 1.00 96.25 92 CYS A N 1
ATOM 740 C CA . CYS A 1 92 ? -9.139 -1.553 5.413 1.00 96.25 92 CYS A CA 1
ATOM 741 C C . CYS A 1 92 ? -8.992 -2.419 6.685 1.00 96.25 92 CYS A C 1
ATOM 743 O O . CYS A 1 92 ? -8.179 -2.072 7.544 1.00 96.25 92 CYS A O 1
ATOM 745 N N . PRO A 1 93 ? -9.703 -3.558 6.820 1.00 95.81 93 PRO A N 1
ATOM 746 C CA . PRO A 1 93 ? -9.617 -4.380 8.030 1.00 95.81 93 PRO A CA 1
ATOM 747 C C . PRO A 1 93 ? -8.214 -4.943 8.284 1.00 95.81 93 PRO A C 1
ATOM 749 O O . PRO A 1 93 ? -7.758 -4.954 9.423 1.00 95.81 93 PRO A O 1
ATOM 752 N N . PHE A 1 94 ? -7.490 -5.332 7.228 1.00 96.62 94 PHE A N 1
ATOM 753 C CA . PHE A 1 94 ? -6.087 -5.751 7.335 1.00 96.62 94 PHE A CA 1
ATOM 754 C C . PHE A 1 94 ? -5.184 -4.626 7.859 1.00 96.62 94 PHE A C 1
ATOM 756 O O . PHE A 1 94 ? -4.373 -4.850 8.750 1.00 96.62 94 PHE A O 1
ATOM 763 N N . LEU A 1 95 ? -5.354 -3.400 7.355 1.00 97.12 95 LEU A N 1
ATOM 764 C CA . LEU A 1 95 ? -4.601 -2.241 7.836 1.00 97.12 95 LEU A CA 1
ATOM 765 C C . LEU A 1 95 ? -4.886 -1.962 9.318 1.00 97.12 95 LEU A C 1
ATOM 767 O O . LEU A 1 95 ? -3.954 -1.741 10.090 1.00 97.12 95 LEU A O 1
ATOM 771 N N . ILE A 1 96 ? -6.164 -1.974 9.709 1.00 97.00 96 ILE A N 1
ATOM 772 C CA . ILE A 1 96 ? -6.587 -1.753 11.097 1.00 97.00 96 ILE A CA 1
ATOM 773 C C . ILE A 1 96 ? -5.981 -2.823 12.009 1.00 97.00 96 ILE A C 1
ATOM 775 O O . ILE A 1 96 ? -5.461 -2.481 13.070 1.00 97.00 96 ILE A O 1
ATOM 779 N N . ALA A 1 97 ? -5.997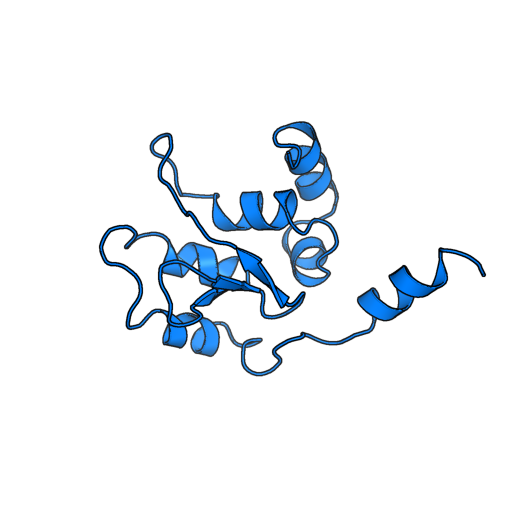 -4.090 11.588 1.00 96.44 97 ALA A N 1
ATOM 780 C CA . ALA A 1 97 ? -5.427 -5.196 12.351 1.00 96.44 97 ALA A CA 1
ATOM 781 C C . ALA A 1 97 ? -3.901 -5.072 12.531 1.00 96.44 97 ALA A C 1
ATOM 783 O O . ALA A 1 97 ? -3.402 -5.278 13.633 1.00 96.44 97 ALA A O 1
ATOM 784 N N . GLU A 1 98 ? -3.166 -4.701 11.480 1.00 97.00 98 GLU A N 1
ATOM 785 C CA . GLU A 1 98 ? -1.695 -4.656 11.501 1.00 97.00 98 GLU A CA 1
ATOM 786 C C . GLU A 1 98 ? -1.122 -3.375 12.125 1.00 97.00 98 GLU A C 1
ATOM 788 O O . GLU A 1 98 ? -0.051 -3.393 12.736 1.00 97.00 98 GLU A O 1
ATOM 793 N N . LYS A 1 99 ? -1.795 -2.230 11.948 1.00 96.75 99 LYS A N 1
ATOM 794 C CA . LYS A 1 99 ? -1.264 -0.912 12.343 1.00 96.75 99 LYS A CA 1
ATOM 795 C C . LYS A 1 99 ? -2.041 -0.228 13.464 1.00 96.75 99 LYS A C 1
ATOM 797 O O . LYS A 1 99 ? -1.465 0.612 14.155 1.00 96.75 99 LYS A O 1
ATOM 802 N N . GLY A 1 100 ? -3.307 -0.586 13.663 1.00 96.88 100 GLY A N 1
ATOM 803 C CA . GLY A 1 100 ? -4.175 -0.011 14.687 1.00 96.88 100 GLY A CA 1
ATOM 804 C C . GLY A 1 100 ? -4.727 1.378 14.349 1.00 96.88 100 GLY A C 1
ATOM 805 O O . GLY A 1 100 ? -4.182 2.124 13.533 1.00 96.88 100 GLY A O 1
ATOM 806 N N . GLN A 1 101 ? -5.818 1.746 15.028 1.00 96.94 101 GLN A N 1
ATOM 807 C CA . GLN A 1 101 ? -6.553 2.988 14.762 1.00 96.94 101 GLN A CA 1
ATOM 808 C C . GLN A 1 101 ? -5.718 4.252 15.024 1.00 96.94 101 GLN A C 1
ATOM 810 O O . GLN A 1 101 ? -5.777 5.192 14.243 1.00 96.94 101 GLN A O 1
ATOM 815 N N . GLN A 1 102 ? -4.871 4.255 16.060 1.00 97.75 102 GLN A N 1
ATOM 816 C CA . GLN A 1 102 ? -4.041 5.421 16.401 1.00 97.75 102 GLN A CA 1
ATOM 817 C C . GLN A 1 102 ? -3.071 5.812 15.276 1.00 97.75 102 GLN A C 1
ATOM 819 O O . GLN A 1 102 ? -2.861 6.996 15.022 1.00 97.75 102 GLN A O 1
ATOM 824 N N . PHE A 1 103 ? -2.488 4.824 14.586 1.00 96.19 103 PHE A N 1
ATOM 825 C CA . PHE A 1 103 ? -1.638 5.074 13.422 1.00 96.19 103 PHE A CA 1
ATOM 826 C C . PHE A 1 103 ? -2.447 5.694 12.281 1.00 96.19 103 PHE A C 1
ATOM 828 O O . PHE A 1 103 ? -2.016 6.672 11.678 1.00 96.19 103 PHE A O 1
ATOM 835 N N . ILE A 1 104 ? -3.630 5.146 12.011 1.00 96.38 104 ILE A N 1
ATOM 836 C CA . ILE A 1 104 ? -4.506 5.606 10.931 1.00 96.38 104 ILE A CA 1
ATOM 837 C C . ILE A 1 104 ? -4.950 7.050 11.181 1.00 96.38 104 ILE A C 1
ATOM 839 O O . ILE A 1 104 ? -4.824 7.883 10.286 1.00 96.38 104 ILE A O 1
ATOM 843 N N . ASP A 1 105 ? -5.392 7.363 12.399 1.00 96.56 105 ASP A N 1
ATOM 844 C CA . ASP A 1 105 ? -5.829 8.708 12.785 1.00 96.56 105 ASP A CA 1
ATOM 845 C C . ASP A 1 105 ? -4.687 9.727 12.656 1.00 96.56 105 ASP A C 1
ATOM 847 O O . ASP A 1 105 ? -4.881 10.824 12.127 1.00 96.56 105 ASP A O 1
ATOM 851 N N . MET A 1 106 ? -3.473 9.352 13.081 1.00 96.12 106 MET A N 1
ATOM 852 C CA . MET A 1 106 ? -2.276 10.178 12.901 1.00 96.12 106 MET A CA 1
ATOM 853 C C . MET A 1 106 ? -2.018 10.465 11.417 1.00 96.12 106 MET A C 1
ATOM 855 O O . MET A 1 106 ? -1.820 11.621 11.044 1.00 96.12 106 MET A O 1
ATOM 859 N N . VAL A 1 107 ? -2.034 9.436 10.564 1.00 94.19 107 VAL A N 1
ATOM 860 C CA . VAL A 1 107 ? -1.785 9.592 9.123 1.00 94.19 107 VAL A CA 1
ATOM 861 C C . VAL A 1 107 ? -2.849 10.465 8.468 1.00 94.19 107 VAL A C 1
ATOM 863 O O . VAL A 1 107 ? -2.494 11.363 7.713 1.00 94.19 107 VAL A O 1
ATOM 866 N N . GLN A 1 108 ? -4.128 10.256 8.781 1.00 93.19 108 GLN A N 1
ATOM 867 C CA . GLN A 1 108 ? -5.232 11.065 8.252 1.00 93.19 108 GLN A CA 1
ATOM 868 C C . GLN A 1 108 ? -5.124 12.541 8.662 1.00 93.19 108 GLN A C 1
ATOM 870 O O . GLN A 1 108 ? -5.478 13.422 7.882 1.00 93.19 108 GLN A O 1
ATOM 875 N N . SER A 1 109 ? -4.606 12.814 9.863 1.00 94.62 109 SER A N 1
ATOM 876 C CA . SER A 1 109 ? -4.372 14.174 10.357 1.00 94.62 109 SER A CA 1
ATOM 877 C C . SER A 1 109 ? -3.205 14.869 9.644 1.00 94.62 109 SER A C 1
ATOM 879 O O . SER A 1 109 ? -3.323 16.023 9.236 1.00 94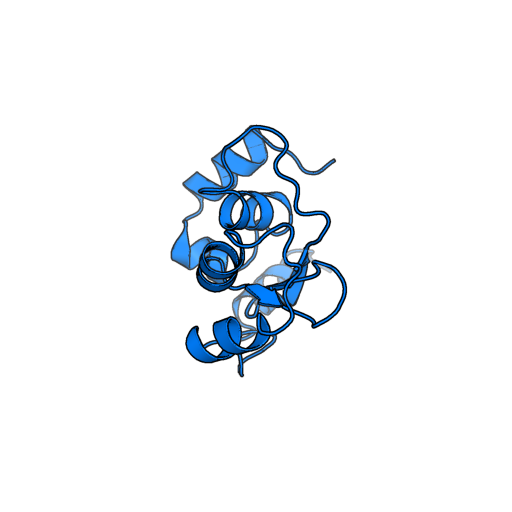.62 109 SER A O 1
ATOM 881 N N . ILE A 1 110 ? -2.078 14.170 9.463 1.00 92.12 110 ILE A N 1
ATOM 882 C CA . ILE A 1 110 ? -0.860 14.744 8.865 1.00 92.12 110 ILE A CA 1
ATOM 883 C C . ILE A 1 110 ? -0.959 14.805 7.332 1.00 92.12 110 ILE A C 1
ATOM 885 O O . ILE A 1 110 ? -0.496 15.764 6.713 1.00 92.12 110 ILE A O 1
ATOM 889 N N . TYR A 1 111 ? -1.569 13.793 6.716 1.00 88.00 111 TYR A N 1
ATOM 890 C CA . TYR A 1 111 ? -1.634 13.595 5.269 1.00 88.00 111 TYR A CA 1
ATOM 891 C C . TYR A 1 111 ? -3.078 13.352 4.806 1.00 88.00 111 TYR A C 1
ATOM 893 O O . TYR A 1 111 ? -3.391 12.259 4.327 1.00 88.00 111 TYR A O 1
ATOM 901 N N . PRO A 1 112 ? -3.982 14.340 4.900 1.00 84.88 112 PRO A N 1
ATOM 902 C CA . PRO A 1 112 ? -5.350 14.156 4.435 1.00 84.88 112 PRO A CA 1
ATOM 903 C C . PRO A 1 112 ? -5.386 13.803 2.929 1.00 84.88 112 PRO A C 1
ATOM 905 O O . PRO A 1 112 ? -4.544 14.287 2.149 1.00 84.88 112 PRO A O 1
ATOM 908 N N . PRO A 1 113 ? -6.325 12.940 2.493 1.00 81.00 113 PRO A N 1
ATOM 909 C CA . PRO A 1 113 ? -6.609 12.759 1.074 1.00 81.00 113 PRO A CA 1
ATOM 910 C C . PRO A 1 113 ? -7.054 14.103 0.479 1.00 81.00 113 PRO A C 1
ATOM 912 O O . PRO A 1 113 ? -7.817 14.833 1.114 1.00 81.00 113 PRO A O 1
ATOM 915 N N . LYS A 1 114 ? -6.535 14.449 -0.703 1.00 68.06 114 LYS A N 1
ATOM 916 C CA . LYS A 1 114 ? -6.945 15.658 -1.435 1.00 68.06 114 LYS A CA 1
ATOM 917 C C . LYS A 1 114 ? -8.236 15.422 -2.206 1.00 68.06 114 LYS A C 1
ATOM 919 O O . LYS A 1 114 ? -8.411 14.285 -2.700 1.00 68.06 114 LYS A O 1
#

Sequence (114 aa):
MRVEDFAVDALFAGPAYPQFTDICNRRATFGTWPLFLPELPDKLQAAGFFYTGFCDYVTCFYCGGQLRNWEDEGGSLTNVAWLEHARWVPRCPFLIAEKGQQFIDMVQSIYPPK

pLDDT: mean 86.51, std 16.77, range [41.19, 98.44]

Foldseek 3Di:
DDPPVVLVVLLPDFFPAPQLPDLVSQLVQCPVPDPVPVPCSVLQSVLQWHDPNDHNWIAHRRNRDIDDPDDPPDPDPPNVNLLVCLQPPVSGNVSCVPPNPVNSVVSCVVRHDD